Protein AF-A0A2S9FNG4-F1 (afdb_monomer_lite)

Foldseek 3Di:
DEEEAEDAAEPPRDDDPVRVVSHVCVVVCVVPDHYDYDYDDDDDD

Sequence (45 aa):
MRVAMMTREYPPEVYGGAGVHVTELVAQLRHLCDVDVHCMGAQRP

pLDDT: mean 96.23, std 4.9, range [70.44, 98.62]

Structure (mmCIF, N/CA/C/O backbone):
data_AF-A0A2S9FNG4-F1
#
_entry.id   AF-A0A2S9FNG4-F1
#
loop_
_atom_site.group_PDB
_atom_site.id
_atom_site.type_symbol
_atom_site.label_atom_id
_atom_site.label_alt_id
_atom_site.label_comp_id
_atom_site.label_asym_id
_atom_site.label_entity_id
_atom_site.label_seq_id
_atom_site.pdbx_PDB_ins_code
_atom_site.Cartn_x
_atom_site.Cartn_y
_atom_site.Cartn_z
_atom_site.occupancy
_atom_site.B_iso_or_equiv
_atom_site.auth_seq_id
_atom_site.auth_comp_id
_atom_site.auth_asym_id
_atom_site.auth_atom_id
_atom_site.pdbx_PDB_model_num
ATOM 1 N N . MET A 1 1 ? -14.000 -0.951 12.710 1.00 92.06 1 MET A N 1
ATOM 2 C CA . MET A 1 1 ? -13.701 0.094 11.701 1.00 92.06 1 MET A CA 1
ATOM 3 C C . MET A 1 1 ? -12.985 -0.592 10.553 1.00 92.06 1 MET A C 1
ATOM 5 O O . MET A 1 1 ? -12.140 -1.424 10.852 1.00 92.06 1 MET A O 1
ATOM 9 N N . ARG A 1 2 ? -13.328 -0.290 9.296 1.00 96.81 2 ARG A N 1
ATOM 10 C CA . ARG A 1 2 ? -12.719 -0.928 8.121 1.00 96.81 2 ARG A CA 1
ATOM 11 C C . ARG A 1 2 ? -12.211 0.134 7.154 1.00 96.81 2 ARG A C 1
ATOM 13 O O . ARG A 1 2 ? -12.969 1.034 6.800 1.00 96.81 2 ARG A O 1
ATOM 20 N N . VAL A 1 3 ? -10.943 0.037 6.769 1.00 98.44 3 VAL A N 1
ATOM 21 C CA . VAL A 1 3 ? -10.261 1.000 5.899 1.00 98.44 3 VAL A CA 1
ATOM 22 C C . VAL A 1 3 ? -10.047 0.379 4.523 1.00 98.44 3 VAL A C 1
ATOM 24 O O . VAL A 1 3 ? -9.440 -0.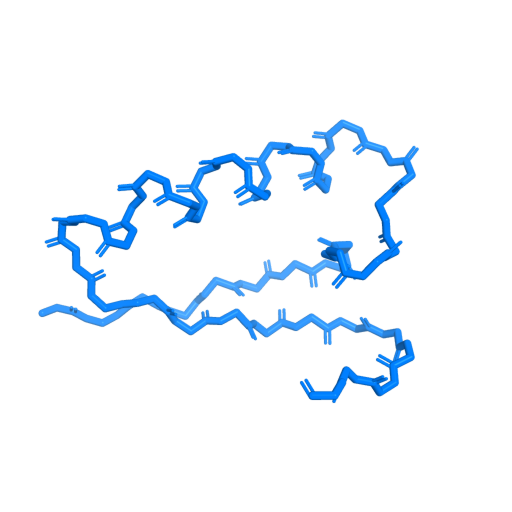682 4.409 1.00 98.44 3 VAL A O 1
ATOM 27 N N . ALA A 1 4 ? -10.509 1.068 3.481 1.00 98.44 4 ALA A N 1
ATOM 28 C C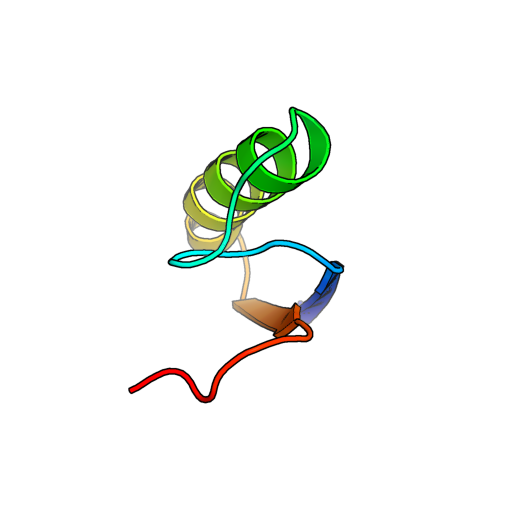A . ALA A 1 4 ? -10.182 0.751 2.096 1.00 98.44 4 ALA A CA 1
ATOM 29 C C . ALA A 1 4 ? -8.988 1.612 1.652 1.00 98.44 4 ALA A C 1
ATOM 31 O O . ALA A 1 4 ? -9.133 2.803 1.375 1.00 98.44 4 ALA A O 1
ATOM 32 N N . MET A 1 5 ? -7.797 1.018 1.616 1.00 98.00 5 MET A N 1
ATOM 33 C CA . MET A 1 5 ? -6.558 1.676 1.210 1.00 98.00 5 MET A CA 1
ATOM 34 C C . MET A 1 5 ? -6.396 1.587 -0.309 1.00 98.00 5 MET A C 1
ATOM 36 O O . MET A 1 5 ? -6.148 0.509 -0.847 1.00 98.00 5 MET A O 1
ATOM 40 N N . MET A 1 6 ? -6.523 2.715 -1.006 1.00 98.12 6 MET A N 1
ATOM 41 C CA . MET A 1 6 ? -6.392 2.782 -2.464 1.00 98.12 6 MET A CA 1
ATOM 42 C C . MET A 1 6 ? -5.001 3.290 -2.847 1.00 98.12 6 MET A C 1
ATOM 44 O O . MET A 1 6 ? -4.622 4.401 -2.485 1.00 98.12 6 MET A O 1
ATOM 48 N N . THR A 1 7 ? -4.240 2.492 -3.593 1.00 97.69 7 THR A N 1
ATOM 49 C CA . THR A 1 7 ? -2.889 2.850 -4.057 1.00 97.69 7 THR A CA 1
ATOM 50 C C . THR A 1 7 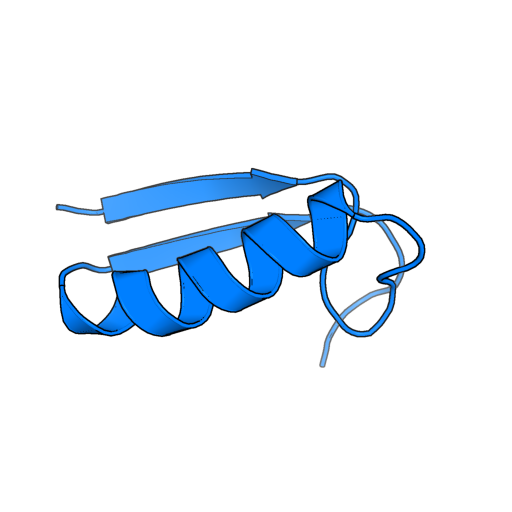? -2.648 2.343 -5.473 1.00 97.69 7 THR A C 1
ATOM 52 O O . THR A 1 7 ? -3.210 1.333 -5.882 1.00 97.69 7 THR A O 1
ATOM 55 N N . ARG A 1 8 ? -1.789 3.011 -6.246 1.00 97.31 8 ARG A N 1
ATOM 56 C CA . ARG A 1 8 ? -1.317 2.448 -7.519 1.00 97.31 8 ARG A CA 1
ATOM 57 C C . ARG A 1 8 ? -0.302 1.328 -7.280 1.00 97.31 8 ARG A C 1
ATOM 59 O O . ARG A 1 8 ? -0.408 0.283 -7.908 1.00 97.31 8 ARG A O 1
ATOM 66 N N . GLU A 1 9 ? 0.655 1.562 -6.386 1.00 97.75 9 GLU A N 1
ATOM 67 C CA . GLU A 1 9 ? 1.783 0.668 -6.110 1.00 97.75 9 GLU A CA 1
ATOM 68 C C . GLU A 1 9 ? 1.567 -0.089 -4.802 1.00 97.75 9 GLU A C 1
ATOM 70 O O . GLU A 1 9 ? 1.242 0.505 -3.769 1.00 97.75 9 GLU A O 1
ATOM 75 N N . TYR A 1 10 ? 1.760 -1.403 -4.856 1.00 97.06 10 TYR A N 1
ATOM 76 C CA . TYR A 1 10 ? 1.726 -2.299 -3.704 1.00 97.06 10 TYR A CA 1
ATOM 77 C C . TYR A 1 10 ? 2.481 -3.586 -4.059 1.00 97.06 10 TYR A C 1
ATOM 79 O O . TYR A 1 10 ? 2.417 -3.981 -5.233 1.00 97.06 10 TYR A O 1
ATOM 87 N N . PRO A 1 11 ? 3.153 -4.266 -3.106 1.00 96.06 11 PRO A N 1
ATOM 88 C CA . PRO A 1 11 ? 3.945 -5.452 -3.404 1.00 96.06 11 PRO A CA 1
ATOM 89 C C . PRO A 1 11 ? 3.182 -6.475 -4.267 1.00 96.06 11 PRO A C 1
ATOM 91 O O . PRO A 1 11 ? 1.979 -6.684 -4.051 1.00 96.06 11 PRO A O 1
ATOM 94 N N . PRO A 1 12 ? 3.849 -7.083 -5.266 1.00 95.31 12 PRO A N 1
ATOM 95 C CA . PRO A 1 12 ? 5.289 -6.993 -5.564 1.00 95.31 12 PRO A CA 1
ATOM 96 C C . PRO A 1 12 ? 5.731 -5.787 -6.430 1.00 95.31 12 PRO A C 1
ATOM 98 O O . PRO A 1 12 ? 6.903 -5.697 -6.779 1.00 95.31 12 PRO A O 1
ATOM 101 N N . GLU A 1 13 ? 4.844 -4.850 -6.774 1.00 96.88 13 GLU A N 1
ATOM 102 C CA . GLU A 1 13 ? 5.118 -3.761 -7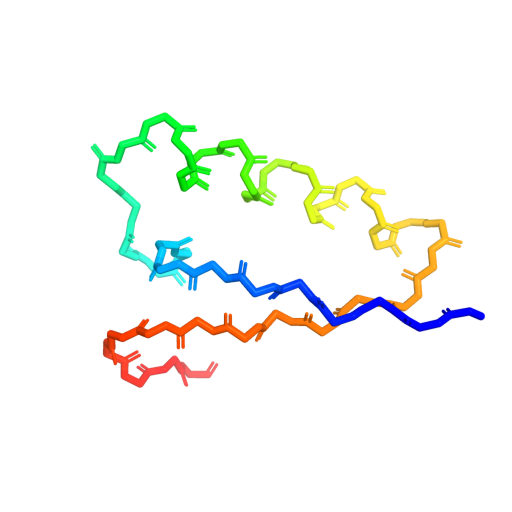.731 1.00 96.88 13 GLU A CA 1
ATOM 103 C C . GLU A 1 13 ? 5.284 -2.405 -7.023 1.00 96.88 13 GLU A C 1
ATOM 105 O O . GLU A 1 13 ? 4.426 -1.522 -7.104 1.00 96.88 13 GLU A O 1
ATOM 110 N N . VAL A 1 14 ? 6.387 -2.252 -6.287 1.00 97.06 14 VAL A N 1
ATOM 111 C CA . VAL A 1 14 ? 6.746 -1.005 -5.592 1.00 97.06 14 VAL A CA 1
ATOM 112 C C . VAL A 1 14 ? 8.020 -0.435 -6.203 1.00 97.06 14 VAL A C 1
ATOM 114 O O . VAL A 1 14 ? 9.067 -1.077 -6.154 1.00 97.06 14 VAL A O 1
ATOM 117 N N . TYR A 1 15 ? 7.936 0.776 -6.753 1.00 96.88 15 TYR A N 1
ATOM 118 C CA . TYR A 1 15 ? 9.047 1.426 -7.460 1.00 96.88 15 TYR A CA 1
ATOM 119 C C . TYR A 1 15 ? 9.306 2.862 -6.989 1.00 96.88 15 TYR A C 1
ATOM 121 O O . TYR A 1 15 ? 10.361 3.421 -7.286 1.00 96.88 15 TYR A O 1
ATOM 129 N N . GLY A 1 16 ? 8.375 3.462 -6.242 1.00 97.06 16 GLY A N 1
ATOM 130 C CA . GLY A 1 16 ? 8.502 4.805 -5.688 1.00 97.06 16 GLY A CA 1
ATOM 131 C C . GLY A 1 16 ? 8.245 4.880 -4.183 1.00 97.06 16 GLY A C 1
ATOM 132 O O . GLY A 1 16 ? 7.709 3.967 -3.552 1.00 97.06 16 GLY A O 1
ATOM 133 N N . GLY A 1 17 ? 8.586 6.031 -3.594 1.00 98.06 17 GLY A N 1
ATOM 134 C CA . GLY A 1 17 ? 8.419 6.272 -2.156 1.00 98.06 17 GLY A CA 1
ATOM 135 C C . GLY A 1 17 ? 6.965 6.195 -1.675 1.00 98.06 17 GLY A C 1
ATOM 136 O O . GLY A 1 17 ? 6.723 5.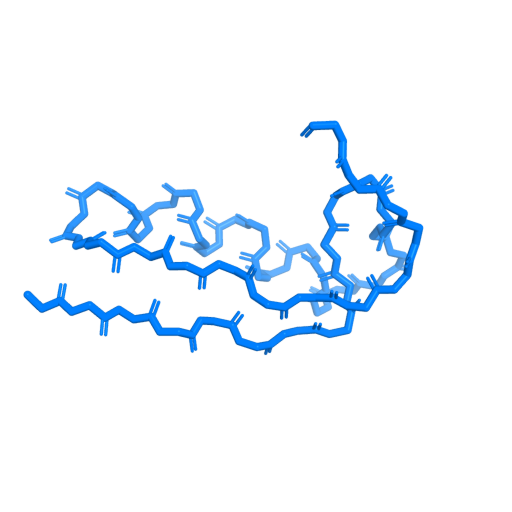819 -0.533 1.00 98.06 17 GLY A O 1
ATOM 137 N N . ALA A 1 18 ? 5.990 6.478 -2.545 1.00 97.69 18 ALA A N 1
ATOM 138 C CA . ALA A 1 18 ? 4.572 6.339 -2.213 1.00 97.69 18 ALA A CA 1
ATOM 139 C C . ALA A 1 18 ? 4.170 4.870 -1.983 1.00 97.69 18 ALA A C 1
ATOM 141 O O . ALA A 1 18 ? 3.482 4.575 -1.009 1.00 97.69 18 ALA A O 1
ATOM 142 N N . GLY A 1 19 ? 4.634 3.941 -2.828 1.00 97.44 19 GLY A N 1
ATOM 143 C CA . GLY A 1 19 ? 4.369 2.511 -2.648 1.00 97.44 19 GLY A CA 1
ATOM 144 C C . GLY A 1 19 ? 5.049 1.953 -1.396 1.00 97.44 19 GLY A C 1
ATOM 145 O O . GLY A 1 19 ? 4.427 1.201 -0.645 1.00 97.44 19 GLY A O 1
ATOM 146 N N . VAL A 1 20 ? 6.283 2.390 -1.111 1.00 98.50 20 VAL A N 1
ATOM 147 C CA . VAL A 1 20 ? 6.984 2.052 0.142 1.00 98.50 20 VAL A CA 1
ATOM 148 C C . VAL A 1 20 ? 6.189 2.551 1.349 1.00 98.50 20 VAL A C 1
ATOM 150 O O . VAL A 1 20 ? 5.914 1.782 2.266 1.00 98.50 20 VAL A O 1
ATOM 153 N N . HIS A 1 21 ? 5.747 3.810 1.321 1.00 98.56 21 HIS A N 1
ATOM 154 C CA . HIS A 1 21 ? 4.961 4.398 2.403 1.00 98.56 21 HIS A CA 1
ATOM 155 C C . HIS A 1 21 ? 3.667 3.619 2.674 1.00 98.56 21 HIS A C 1
ATOM 157 O O . HIS A 1 21 ? 3.397 3.268 3.820 1.00 98.56 21 HIS A O 1
ATOM 163 N N . VAL A 1 22 ? 2.882 3.312 1.634 1.00 98.38 22 VAL A N 1
ATOM 164 C CA . VAL A 1 22 ? 1.626 2.559 1.793 1.00 98.38 22 VAL A CA 1
ATOM 165 C C . VAL A 1 22 ? 1.887 1.148 2.316 1.00 98.38 22 VAL A C 1
ATOM 167 O O . VAL A 1 22 ? 1.130 0.666 3.155 1.00 98.38 22 VAL A O 1
ATOM 170 N N . THR A 1 23 ? 2.956 0.493 1.862 1.00 98.25 23 THR A N 1
ATOM 171 C CA . THR A 1 23 ? 3.323 -0.858 2.311 1.00 98.25 23 THR A CA 1
ATOM 172 C C . THR A 1 23 ? 3.564 -0.896 3.819 1.00 98.25 23 THR A C 1
ATOM 174 O O . THR A 1 23 ? 2.916 -1.675 4.522 1.00 98.25 23 THR A O 1
ATOM 177 N N . GLU A 1 24 ? 4.427 -0.010 4.318 1.00 98.62 24 GLU A N 1
ATOM 178 C CA . GLU A 1 24 ? 4.762 0.064 5.744 1.00 98.62 24 GLU A CA 1
ATOM 179 C C . GLU A 1 24 ? 3.574 0.530 6.591 1.00 98.62 24 GLU A C 1
ATOM 181 O O . GLU A 1 24 ? 3.300 -0.026 7.658 1.00 98.62 24 GLU A O 1
ATOM 186 N N . LEU A 1 25 ? 2.809 1.507 6.094 1.00 98.56 25 LEU A N 1
ATOM 187 C CA . LEU A 1 25 ? 1.615 1.987 6.779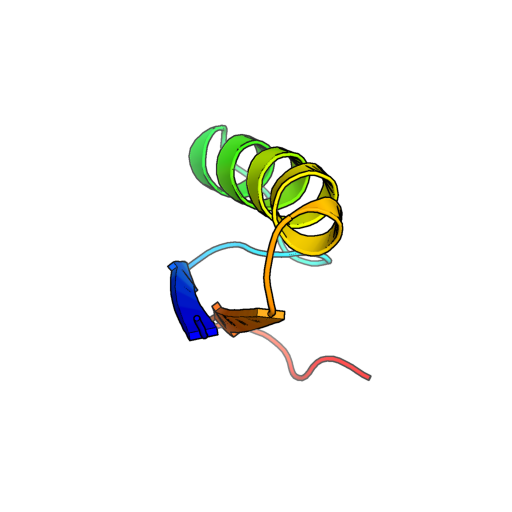 1.00 98.56 25 LEU A CA 1
ATOM 188 C C . LEU A 1 25 ? 0.593 0.862 6.946 1.00 98.56 25 LEU A C 1
ATOM 190 O O . LEU A 1 25 ? 0.131 0.627 8.057 1.00 98.56 25 LEU A O 1
ATOM 194 N N . VAL A 1 26 ? 0.251 0.144 5.871 1.00 98.44 26 VAL A N 1
ATOM 195 C CA . VAL A 1 26 ? -0.734 -0.948 5.916 1.00 98.44 26 VAL A CA 1
ATOM 196 C C . VAL A 1 26 ? -0.293 -2.054 6.871 1.00 98.44 26 VAL A C 1
ATOM 198 O O . VAL A 1 26 ? -1.135 -2.584 7.597 1.00 98.44 26 VAL A O 1
ATOM 201 N N . ALA A 1 27 ? 1.001 -2.391 6.899 1.00 98.31 27 ALA A N 1
ATOM 202 C CA . ALA A 1 27 ? 1.530 -3.399 7.813 1.00 98.31 27 ALA A CA 1
ATOM 203 C C . ALA A 1 27 ? 1.242 -3.036 9.278 1.00 98.31 27 ALA A C 1
ATOM 205 O O . ALA A 1 27 ? 0.705 -3.861 10.014 1.00 98.31 27 ALA A O 1
ATOM 206 N N . GLN A 1 28 ? 1.506 -1.788 9.676 1.00 98.56 28 GLN A N 1
ATOM 207 C CA . GLN A 1 28 ? 1.254 -1.333 11.046 1.00 98.56 28 GLN A CA 1
ATOM 208 C C . GLN A 1 28 ? -0.236 -1.125 11.345 1.00 98.56 28 GLN A C 1
ATOM 210 O O . GLN A 1 28 ? -0.716 -1.454 12.428 1.00 98.56 28 GLN A O 1
ATOM 215 N N . LEU A 1 29 ? -0.997 -0.608 10.382 1.00 98.19 29 LEU A N 1
ATOM 216 C CA . LEU A 1 29 ? -2.400 -0.241 10.575 1.00 98.19 29 LEU A CA 1
ATOM 217 C C . LEU A 1 29 ? -3.306 -1.473 10.740 1.00 98.19 29 LEU A C 1
ATOM 219 O O . LEU A 1 29 ? -4.281 -1.418 11.488 1.00 98.19 29 LEU A O 1
ATOM 223 N N . ARG A 1 30 ? -2.922 -2.614 10.147 1.00 98.25 30 ARG A N 1
ATOM 224 C CA . ARG A 1 30 ? -3.582 -3.918 10.346 1.00 98.25 30 ARG A CA 1
ATOM 225 C C . ARG A 1 30 ? -3.540 -4.430 11.788 1.00 98.25 30 ARG A C 1
ATOM 227 O O . ARG A 1 30 ? -4.338 -5.293 12.137 1.00 98.25 30 ARG A O 1
ATOM 234 N N . HIS A 1 31 ? -2.652 -3.908 12.634 1.00 98.25 31 HIS A N 1
ATOM 235 C CA . HIS A 1 31 ? -2.651 -4.224 14.066 1.00 98.25 31 HIS A CA 1
ATOM 236 C C . HIS A 1 31 ? -3.728 -3.460 14.851 1.00 98.25 31 HIS A C 1
ATOM 238 O O . HIS A 1 31 ? -4.007 -3.812 15.995 1.00 98.25 31 HIS A O 1
ATOM 244 N N . LEU A 1 32 ? -4.322 -2.417 14.262 1.00 98.44 32 LEU A N 1
ATOM 245 C CA . LEU A 1 32 ? -5.267 -1.517 14.928 1.00 98.44 32 LEU A CA 1
ATOM 246 C C . LEU A 1 32 ? -6.688 -1.625 14.360 1.00 98.44 32 LEU A C 1
ATOM 248 O O . LEU A 1 32 ? -7.658 -1.427 15.094 1.00 98.44 32 LEU A O 1
ATOM 252 N N . CYS A 1 33 ? -6.835 -1.919 13.065 1.00 98.12 33 CYS A N 1
ATOM 253 C CA . CYS A 1 33 ? -8.133 -2.134 12.427 1.00 98.12 33 CYS A CA 1
ATOM 254 C C . CYS A 1 33 ? -8.035 -2.970 11.141 1.00 98.12 33 CYS A C 1
ATOM 256 O O . CYS A 1 33 ? -6.947 -3.261 10.646 1.00 98.12 33 CYS A O 1
ATOM 258 N N . ASP A 1 34 ? -9.192 -3.344 10.586 1.00 98.50 34 ASP A N 1
ATOM 259 C CA . ASP A 1 34 ? -9.268 -4.095 9.333 1.00 98.50 34 ASP A CA 1
ATOM 260 C C . ASP A 1 34 ? -8.906 -3.203 8.138 1.00 98.50 34 ASP A C 1
ATOM 262 O O . ASP A 1 34 ? -9.496 -2.131 7.955 1.00 98.50 34 ASP A O 1
ATOM 266 N N . VAL A 1 35 ? -7.980 -3.668 7.293 1.00 98.50 35 VAL A N 1
ATOM 267 C CA . VAL A 1 35 ? -7.499 -2.926 6.117 1.00 98.50 35 VAL A CA 1
ATOM 268 C C . VAL A 1 35 ? -7.551 -3.785 4.858 1.00 98.50 35 VAL A C 1
ATOM 270 O O . VAL A 1 35 ? -6.802 -4.760 4.730 1.00 98.50 35 VAL A O 1
ATOM 273 N N . ASP A 1 36 ? -8.361 -3.344 3.898 1.00 98.25 36 ASP A N 1
ATOM 274 C CA . ASP A 1 36 ? -8.368 -3.846 2.525 1.00 98.25 36 ASP A CA 1
ATOM 275 C C . ASP A 1 36 ? -7.469 -2.976 1.656 1.00 98.25 36 ASP A C 1
ATOM 277 O O . ASP A 1 36 ? -7.557 -1.749 1.695 1.00 98.25 36 ASP A O 1
ATOM 281 N N . VAL A 1 37 ? -6.616 -3.602 0.847 1.00 97.69 37 VAL A N 1
ATOM 282 C CA . VAL A 1 37 ? -5.774 -2.882 -0.110 1.00 97.69 37 VAL A CA 1
ATOM 283 C C . VAL A 1 37 ? -6.346 -3.064 -1.504 1.00 97.69 37 VAL A C 1
ATOM 285 O O . VAL A 1 37 ? -6.472 -4.182 -1.997 1.00 97.69 37 VAL A O 1
ATOM 288 N N . HIS A 1 38 ? -6.656 -1.944 -2.144 1.00 97.19 38 HIS A N 1
ATOM 289 C CA . HIS A 1 38 ? -7.085 -1.875 -3.528 1.00 97.19 38 HIS A CA 1
ATOM 290 C C . HIS A 1 38 ? -5.957 -1.268 -4.346 1.00 97.19 38 HIS A C 1
ATOM 292 O O . HIS A 1 38 ? -5.621 -0.091 -4.192 1.00 97.19 38 HIS A O 1
ATOM 298 N N . CYS A 1 39 ? -5.364 -2.083 -5.209 1.00 97.25 39 CYS A N 1
ATOM 299 C CA . CYS A 1 39 ? -4.207 -1.688 -5.987 1.00 97.25 39 CYS A CA 1
ATOM 300 C C . CYS A 1 39 ? -4.258 -2.190 -7.422 1.00 97.25 39 CYS A C 1
ATOM 302 O O . CYS A 1 39 ? -4.893 -3.196 -7.735 1.00 97.25 39 CYS A O 1
ATOM 304 N N . MET A 1 40 ? -3.605 -1.435 -8.299 1.00 96.69 40 MET A N 1
ATOM 305 C CA . MET A 1 40 ? -3.513 -1.739 -9.724 1.00 96.69 40 MET A CA 1
ATOM 306 C C . MET A 1 40 ? -2.365 -2.725 -9.984 1.00 96.69 40 MET A C 1
ATOM 308 O O . MET A 1 40 ? -1.653 -3.115 -9.052 1.00 96.69 40 MET A O 1
ATOM 312 N N . GLY A 1 41 ? -2.200 -3.111 -11.251 1.00 93.75 41 GLY A N 1
ATOM 313 C CA . GLY A 1 41 ? -1.065 -3.907 -11.708 1.00 93.75 41 GLY A CA 1
ATOM 314 C C . GLY A 1 41 ? -1.366 -5.392 -11.876 1.00 93.75 41 GLY A C 1
ATOM 315 O O . GLY A 1 41 ? -2.517 -5.767 -12.118 1.00 93.75 41 GLY A O 1
ATOM 316 N N . ALA A 1 42 ? -0.329 -6.226 -11.803 1.00 88.56 42 ALA A N 1
ATOM 317 C CA . ALA A 1 42 ? -0.471 -7.667 -11.983 1.00 88.56 42 ALA A CA 1
ATOM 318 C C . ALA A 1 42 ? -1.384 -8.308 -10.921 1.00 88.56 42 ALA A C 1
ATOM 320 O O . ALA A 1 42 ? -1.525 -7.822 -9.793 1.00 88.56 42 ALA A O 1
ATOM 321 N N . GLN A 1 43 ? -2.001 -9.436 -11.285 1.00 87.12 43 GLN A N 1
ATOM 322 C CA . GLN A 1 43 ? -2.800 -10.219 -10.349 1.00 87.12 43 GLN A CA 1
ATOM 323 C C . GLN A 1 43 ? -1.914 -10.734 -9.208 1.00 87.12 43 GLN A C 1
ATOM 325 O O . GLN A 1 43 ? -0.837 -11.284 -9.441 1.00 87.12 43 GLN A O 1
ATOM 330 N N . ARG A 1 44 ? -2.381 -10.544 -7.971 1.00 84.69 44 ARG A N 1
ATOM 331 C CA . ARG A 1 44 ? -1.703 -11.016 -6.758 1.00 84.69 44 ARG A CA 1
ATOM 332 C C . ARG A 1 44 ? -2.217 -12.420 -6.399 1.00 84.69 44 ARG A C 1
ATOM 334 O O . ARG A 1 44 ? -3.413 -12.656 -6.599 1.00 84.69 44 ARG A O 1
ATOM 341 N N . PRO A 1 45 ? -1.341 -13.335 -5.946 1.00 70.44 45 PRO A N 1
ATOM 342 C CA . PRO A 1 45 ? -1.745 -14.645 -5.440 1.00 70.44 45 PRO A CA 1
ATOM 343 C C . PRO A 1 45 ? -2.518 -14.547 -4.120 1.00 70.44 45 PRO A C 1
ATOM 345 O O . PRO A 1 45 ? -2.368 -13.523 -3.411 1.00 70.44 45 PRO A O 1
#

Radius of gyration: 10.34 Å; chains: 1; bounding box: 23×21×27 Å

Secondary structure (DSSP, 8-state):
-EEEEEES-BTTB--SHHHHHHHHHHHHHTTTSEEEEEE-SSPP-